Protein AF-A0A7X6TX14-F1 (afdb_monomer_lite)

pLDDT: mean 94.02, std 5.96, range [60.03, 98.06]

Sequence (61 aa):
MKEIEVKVLDIDKAAVIGKLEKMG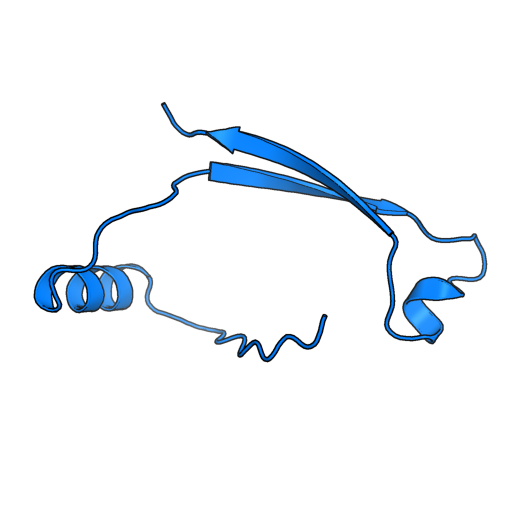CQLVKDEAQVNTIYDFPDLRLLKKKGYARIREVRDHL

Radius of gyration: 16.53 Å; chains: 1; bounding box: 35×28×38 Å

Structure (mmCIF, N/CA/C/O backbone):
data_AF-A0A7X6TX14-F1
#
_entry.id   AF-A0A7X6TX14-F1
#
loop_
_atom_site.group_PDB
_atom_site.id
_atom_site.type_symbol
_atom_site.label_atom_id
_atom_site.label_alt_id
_atom_site.label_comp_id
_atom_site.label_asym_id
_atom_site.label_entity_id
_atom_site.label_seq_id
_atom_site.pdbx_PDB_ins_code
_atom_site.Cartn_x
_atom_site.Cartn_y
_atom_site.Cartn_z
_atom_site.occupancy
_atom_site.B_iso_or_equiv
_atom_site.auth_seq_id
_atom_site.auth_comp_id
_atom_site.auth_asym_id
_atom_site.auth_atom_id
_atom_site.pdbx_PDB_model_num
ATOM 1 N N . MET A 1 1 ? 6.064 -19.458 1.322 1.00 71.31 1 MET A N 1
ATOM 2 C CA . MET A 1 1 ? 4.993 -18.641 1.927 1.00 71.31 1 MET A CA 1
ATOM 3 C C . MET A 1 1 ? 3.908 -18.454 0.877 1.00 71.31 1 MET A C 1
ATOM 5 O O . MET A 1 1 ? 4.253 -18.134 -0.252 1.00 71.31 1 MET A O 1
ATOM 9 N N . LYS A 1 2 ? 2.647 -18.756 1.196 1.00 86.56 2 LYS A N 1
ATOM 10 C CA . LYS A 1 2 ? 1.495 -18.480 0.325 1.00 86.56 2 LYS A CA 1
ATOM 11 C C . LYS A 1 2 ? 0.688 -17.387 1.019 1.00 86.56 2 LYS A C 1
ATOM 13 O O . LYS A 1 2 ? 0.323 -17.573 2.173 1.00 86.56 2 LYS A O 1
ATOM 18 N N . GLU A 1 3 ? 0.474 -16.268 0.346 1.00 90.50 3 GLU A N 1
ATOM 19 C CA . GLU A 1 3 ? -0.279 -15.118 0.848 1.00 90.50 3 GLU A CA 1
ATOM 20 C C . GLU A 1 3 ? -1.490 -14.905 -0.061 1.00 90.50 3 GLU A C 1
ATOM 22 O O . GLU A 1 3 ? -1.391 -15.078 -1.278 1.00 90.50 3 GLU A O 1
ATOM 27 N N . ILE A 1 4 ? -2.634 -14.577 0.534 1.00 93.38 4 ILE A N 1
ATOM 28 C CA . ILE A 1 4 ? -3.848 -14.188 -0.181 1.00 93.38 4 ILE A CA 1
ATOM 29 C C . ILE A 1 4 ? -4.234 -12.821 0.373 1.00 93.38 4 ILE A C 1
ATOM 31 O O . ILE A 1 4 ? -4.634 -12.711 1.528 1.00 93.38 4 ILE A O 1
ATOM 35 N N . GLU A 1 5 ? -4.083 -11.789 -0.450 1.00 94.31 5 GLU A N 1
ATOM 36 C CA . GLU A 1 5 ? -4.413 -10.401 -0.120 1.00 94.31 5 GLU A CA 1
ATOM 37 C C . GLU A 1 5 ? -5.520 -9.908 -1.060 1.00 94.31 5 GLU A C 1
ATOM 39 O O . GLU A 1 5 ? -5.536 -10.241 -2.247 1.00 94.31 5 GLU A O 1
ATOM 44 N N . VAL A 1 6 ? -6.427 -9.080 -0.537 1.00 95.25 6 VAL A N 1
ATOM 45 C CA . VAL A 1 6 ? -7.411 -8.336 -1.331 1.00 95.25 6 VAL A CA 1
ATOM 46 C C . VAL A 1 6 ? -7.126 -6.846 -1.185 1.00 95.25 6 VAL A C 1
ATOM 48 O O . VAL A 1 6 ? -7.163 -6.305 -0.082 1.00 95.25 6 VAL A O 1
ATOM 51 N N . LYS A 1 7 ? -6.881 -6.171 -2.312 1.00 94.50 7 LYS A N 1
ATOM 52 C CA . LYS A 1 7 ? -6.763 -4.712 -2.364 1.00 94.50 7 LYS A CA 1
ATOM 53 C C . LYS A 1 7 ? -8.125 -4.106 -2.690 1.00 94.50 7 LYS A C 1
ATOM 55 O O . LYS A 1 7 ? -8.662 -4.348 -3.767 1.00 94.50 7 LYS A O 1
ATOM 60 N N . VAL A 1 8 ? -8.649 -3.297 -1.774 1.00 95.00 8 VAL A N 1
ATOM 61 C CA . VAL A 1 8 ? -9.876 -2.516 -1.972 1.00 95.00 8 VAL A CA 1
ATOM 62 C C . VAL A 1 8 ? -9.481 -1.071 -2.269 1.00 95.00 8 VAL A C 1
ATOM 64 O O . VAL A 1 8 ? -8.682 -0.487 -1.538 1.00 95.00 8 VAL A O 1
ATOM 67 N N . LEU A 1 9 ? -9.991 -0.522 -3.370 1.00 95.12 9 LEU A N 1
ATOM 68 C CA . LEU A 1 9 ? -9.755 0.857 -3.803 1.00 95.12 9 LEU A CA 1
ATOM 69 C C . LEU A 1 9 ? -11.001 1.708 -3.532 1.00 95.12 9 LEU A C 1
ATOM 71 O O . LEU A 1 9 ? -12.076 1.153 -3.327 1.00 95.12 9 LEU A O 1
ATOM 75 N N . ASP A 1 10 ? -10.837 3.033 -3.562 1.00 95.62 10 ASP A N 1
ATOM 76 C CA . ASP A 1 10 ? -11.932 4.007 -3.425 1.00 95.62 10 ASP A CA 1
ATOM 77 C C . ASP A 1 10 ? -12.753 3.830 -2.133 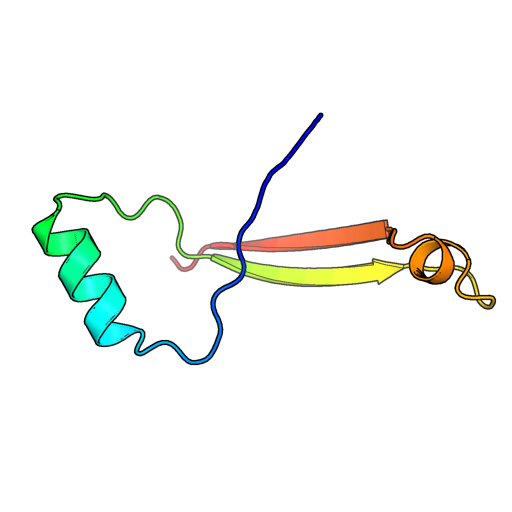1.00 95.62 10 ASP A C 1
ATOM 79 O O . ASP A 1 10 ? -13.963 3.614 -2.133 1.00 95.62 10 ASP A O 1
ATOM 83 N N . ILE A 1 11 ? -12.047 3.849 -0.999 1.00 95.75 11 ILE A N 1
ATOM 84 C CA . ILE A 1 11 ? -12.653 3.714 0.327 1.00 95.75 11 ILE A CA 1
ATOM 85 C C . ILE A 1 11 ? -12.860 5.078 0.985 1.00 95.75 11 ILE A C 1
ATOM 87 O O . ILE A 1 11 ? -12.006 5.961 0.906 1.00 95.75 11 ILE A O 1
ATOM 91 N N . ASP A 1 12 ? -13.942 5.205 1.752 1.00 97.19 12 ASP A N 1
ATOM 92 C CA . ASP A 1 12 ? -14.057 6.251 2.767 1.00 97.19 12 ASP A CA 1
ATOM 93 C C . ASP A 1 12 ? -13.294 5.812 4.026 1.00 97.19 12 ASP A C 1
ATOM 95 O O . ASP A 1 12 ? -13.738 4.940 4.784 1.00 97.19 12 ASP A O 1
ATOM 99 N N . LYS A 1 13 ? -12.126 6.424 4.247 1.00 94.06 13 LYS A N 1
ATOM 100 C CA . LYS A 1 13 ? -11.253 6.123 5.388 1.00 94.06 13 LYS A CA 1
ATOM 101 C C . LYS A 1 13 ? -11.977 6.299 6.728 1.00 94.06 13 LYS A C 1
ATOM 103 O O . LYS A 1 13 ? -11.813 5.453 7.606 1.00 94.06 13 LYS A O 1
ATOM 108 N N . ALA A 1 14 ? -12.775 7.355 6.894 1.00 96.06 14 ALA A N 1
ATOM 109 C CA . ALA A 1 14 ? -13.457 7.632 8.157 1.00 96.06 14 ALA A CA 1
ATOM 110 C C . ALA A 1 14 ? -14.537 6.579 8.442 1.00 96.06 14 ALA A C 1
ATOM 112 O O . ALA A 1 14 ? -14.622 6.056 9.555 1.00 96.06 14 ALA A O 1
ATOM 113 N N . ALA A 1 15 ? -15.306 6.196 7.418 1.00 97.50 15 ALA A N 1
ATOM 114 C CA . ALA A 1 15 ? -16.317 5.151 7.548 1.00 97.50 15 ALA A CA 1
ATOM 115 C C . ALA A 1 15 ? -15.709 3.777 7.887 1.00 97.50 15 ALA A C 1
ATOM 117 O O . ALA A 1 15 ? -16.292 3.020 8.667 1.00 97.50 15 ALA A O 1
ATOM 118 N N . VAL A 1 16 ? -14.546 3.441 7.315 1.00 96.25 16 VAL A N 1
ATOM 119 C CA . VAL A 1 16 ? -13.832 2.187 7.610 1.00 96.25 16 VAL A CA 1
ATOM 120 C C . VAL A 1 16 ? -13.318 2.174 9.048 1.00 96.25 16 VAL A C 1
ATOM 122 O O . VAL A 1 16 ? -13.583 1.210 9.766 1.00 96.25 16 VAL A O 1
ATOM 125 N N . ILE A 1 17 ? -12.652 3.243 9.491 1.00 94.62 17 ILE A N 1
ATOM 126 C CA . ILE A 1 17 ? -12.148 3.357 10.869 1.00 94.62 17 ILE A CA 1
ATOM 127 C C . ILE A 1 17 ? -13.301 3.228 11.872 1.00 94.62 17 ILE A C 1
ATOM 129 O O . ILE A 1 17 ? -13.237 2.387 12.766 1.00 94.62 17 ILE A O 1
ATOM 133 N N . GLY A 1 18 ? -14.414 3.938 11.655 1.00 97.25 18 GLY A N 1
ATOM 134 C CA . GLY A 1 18 ? -15.574 3.861 12.548 1.00 97.25 18 GLY A CA 1
ATOM 135 C C . GLY A 1 18 ? -16.230 2.472 12.616 1.00 97.25 18 GLY A C 1
ATOM 136 O O . GLY A 1 18 ? -16.852 2.132 13.622 1.00 97.25 18 GLY A O 1
ATOM 137 N N . LYS A 1 19 ? -16.105 1.634 11.574 1.00 97.25 19 LYS A N 1
ATOM 138 C CA . LYS A 1 19 ? -16.535 0.223 11.631 1.00 97.25 19 LYS A CA 1
ATOM 139 C C . LYS A 1 19 ? -15.576 -0.622 12.468 1.00 97.25 19 LYS A C 1
ATOM 141 O O . LYS A 1 19 ? -16.045 -1.414 13.280 1.00 97.25 19 LYS A O 1
ATOM 146 N N . LEU A 1 20 ? -14.268 -0.443 12.289 1.00 96.12 20 LEU A N 1
ATOM 147 C CA . LEU A 1 20 ? -13.239 -1.173 13.037 1.00 96.12 20 LEU A CA 1
ATOM 148 C C . LEU A 1 20 ? -13.338 -0.896 14.544 1.00 96.12 20 LEU A C 1
ATOM 150 O O . LEU A 1 20 ? -13.318 -1.832 15.341 1.00 96.12 20 LEU A O 1
ATOM 154 N N . GLU A 1 21 ? -13.539 0.364 14.930 1.00 95.69 21 GLU A N 1
ATOM 155 C CA . GLU A 1 21 ? -13.736 0.762 16.330 1.00 95.69 21 GLU A CA 1
ATOM 156 C C . GLU A 1 21 ? -14.975 0.098 16.946 1.00 95.69 21 GLU A C 1
ATOM 158 O O . GLU A 1 21 ? -14.902 -0.478 18.030 1.00 95.69 21 GLU A O 1
ATOM 163 N N . LYS A 1 22 ? -16.108 0.093 16.226 1.00 97.81 22 LYS A N 1
ATOM 164 C CA . LYS A 1 22 ? -17.346 -0.581 16.668 1.00 97.81 22 LYS A CA 1
ATOM 165 C C . LYS A 1 22 ? -17.185 -2.093 16.822 1.00 97.81 22 LYS A C 1
ATOM 167 O O . LYS A 1 22 ? -17.905 -2.699 17.608 1.00 97.81 22 LYS A O 1
ATOM 172 N N . MET A 1 23 ? -16.267 -2.699 16.071 1.00 98.06 23 MET A N 1
ATOM 173 C CA . MET A 1 23 ? -15.931 -4.121 16.170 1.00 98.06 23 MET A CA 1
ATOM 174 C C . MET A 1 23 ? -14.903 -4.417 17.274 1.00 98.06 23 MET A C 1
ATOM 176 O O . MET A 1 23 ? -14.558 -5.579 17.475 1.00 98.06 23 MET A O 1
ATOM 180 N N . GLY A 1 24 ? -14.411 -3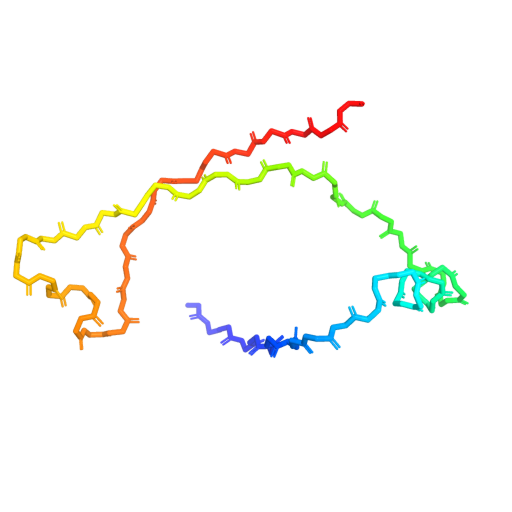.398 17.990 1.00 97.12 24 GLY A N 1
ATOM 181 C CA . GLY A 1 24 ? -13.402 -3.557 19.038 1.00 97.12 24 GLY A CA 1
ATOM 182 C C . GLY A 1 24 ? -12.006 -3.880 18.501 1.00 97.12 24 GLY A C 1
ATOM 183 O O . GLY A 1 24 ? -11.191 -4.459 19.219 1.00 97.12 24 GLY A O 1
ATOM 184 N N . CYS A 1 25 ? -11.719 -3.548 17.239 1.00 96.56 25 CYS A N 1
ATOM 185 C CA . CYS A 1 25 ? -10.386 -3.730 16.677 1.00 96.56 25 CYS A CA 1
ATOM 186 C C . CYS A 1 25 ? -9.385 -2.772 17.337 1.00 96.56 25 CYS A C 1
ATOM 188 O O . CYS A 1 25 ? -9.700 -1.619 17.622 1.00 96.56 25 CYS A O 1
ATOM 190 N N . GLN A 1 26 ? -8.155 -3.244 17.533 1.00 93.69 26 GLN A N 1
ATOM 191 C CA . GLN A 1 26 ? -7.061 -2.429 18.055 1.00 93.69 26 GLN A CA 1
ATOM 192 C C . GLN A 1 26 ? -6.214 -1.881 16.909 1.00 93.69 26 GLN A C 1
ATOM 194 O O . GLN A 1 26 ? -5.934 -2.588 15.937 1.00 93.69 26 GLN A O 1
ATOM 199 N N . LEU A 1 27 ? -5.777 -0.629 17.037 1.00 91.50 27 LEU A N 1
ATOM 200 C CA . LEU A 1 27 ? -4.770 -0.068 16.149 1.00 91.50 27 LEU A CA 1
ATOM 201 C C . LEU A 1 27 ? -3.425 -0.732 16.458 1.00 91.50 27 LEU A C 1
ATOM 203 O O . LEU A 1 27 ? -2.856 -0.521 17.524 1.00 91.50 27 LEU A O 1
ATOM 207 N N . VAL A 1 28 ? -2.937 -1.561 15.535 1.00 91.19 28 VAL A N 1
ATOM 208 C CA . VAL A 1 28 ? -1.675 -2.298 15.722 1.00 91.19 28 VAL A CA 1
ATOM 209 C C . VAL A 1 28 ? -0.477 -1.517 15.178 1.00 91.19 28 VAL A C 1
ATOM 211 O O . VAL A 1 28 ? 0.631 -1.675 15.681 1.00 91.19 28 VAL A O 1
ATOM 214 N N . LYS A 1 29 ? -0.682 -0.704 14.136 1.00 90.25 29 LYS A N 1
ATOM 215 C CA . LYS A 1 29 ? 0.373 0.026 13.419 1.00 90.25 29 LYS A CA 1
ATOM 216 C C . LYS A 1 29 ? -0.164 1.339 12.860 1.00 90.25 29 LYS A C 1
ATOM 218 O O . LYS A 1 29 ? -1.216 1.334 12.222 1.00 90.25 29 LYS A O 1
ATOM 223 N N . ASP A 1 30 ? 0.604 2.408 13.036 1.00 92.19 30 ASP A N 1
ATOM 224 C CA . ASP A 1 30 ? 0.454 3.682 12.334 1.00 92.19 30 ASP A CA 1
ATOM 225 C C . ASP A 1 30 ? 1.850 4.156 11.916 1.00 92.19 30 ASP A C 1
ATOM 227 O O . ASP A 1 30 ? 2.637 4.659 12.717 1.00 92.19 30 ASP A O 1
ATOM 231 N N . GLU A 1 31 ? 2.208 3.872 10.667 1.00 93.81 31 GLU A N 1
ATOM 232 C CA . GLU A 1 31 ? 3.574 4.023 10.174 1.00 93.81 31 GLU A CA 1
ATOM 233 C C . GLU A 1 31 ? 3.581 4.550 8.738 1.00 93.81 31 GLU A C 1
ATOM 235 O O . GLU A 1 31 ? 2.828 4.098 7.868 1.00 93.81 31 GLU A O 1
ATOM 240 N N . ALA A 1 32 ? 4.496 5.477 8.466 1.00 94.62 32 ALA A N 1
ATOM 241 C CA . ALA A 1 32 ? 4.854 5.861 7.117 1.00 94.62 32 ALA A CA 1
ATOM 242 C C . ALA A 1 32 ? 5.814 4.816 6.541 1.00 94.62 32 ALA A C 1
ATOM 244 O O . ALA A 1 32 ? 6.882 4.547 7.096 1.00 94.62 32 ALA A O 1
ATOM 245 N N . GLN A 1 33 ? 5.458 4.251 5.388 1.00 94.62 33 GLN A N 1
ATOM 246 C CA . GLN A 1 33 ? 6.317 3.328 4.652 1.00 94.62 33 GLN A CA 1
ATOM 247 C C . GLN A 1 33 ? 6.790 3.950 3.340 1.00 94.62 33 GLN A C 1
ATOM 249 O O . GLN A 1 33 ? 5.980 4.345 2.501 1.00 94.62 33 GLN A O 1
ATOM 254 N N . VAL A 1 34 ? 8.103 3.944 3.117 1.00 96.19 34 VAL A N 1
ATOM 255 C CA . VAL A 1 34 ? 8.718 4.287 1.830 1.00 96.19 34 VAL A CA 1
ATOM 256 C C . VAL A 1 34 ? 9.299 3.011 1.230 1.00 96.19 34 VAL A C 1
ATOM 258 O O . VAL A 1 34 ? 10.073 2.306 1.874 1.00 96.19 34 VAL A O 1
ATOM 261 N N . ASN A 1 35 ? 8.890 2.672 0.005 1.00 96.00 35 ASN A N 1
ATOM 262 C CA . ASN A 1 35 ? 9.377 1.483 -0.695 1.00 96.00 35 ASN A CA 1
ATOM 263 C C . ASN A 1 35 ? 10.245 1.908 -1.881 1.00 96.00 35 ASN A C 1
ATOM 265 O O . ASN A 1 35 ? 9.730 2.428 -2.870 1.00 96.00 35 ASN A O 1
ATOM 269 N N . THR A 1 36 ? 11.540 1.623 -1.803 1.00 97.19 36 THR A N 1
ATOM 270 C CA . THR A 1 36 ? 12.484 1.821 -2.904 1.00 97.19 36 THR A CA 1
ATOM 271 C C . THR A 1 36 ? 12.554 0.536 -3.714 1.00 97.19 36 THR A C 1
ATOM 273 O O . THR A 1 36 ? 12.990 -0.500 -3.206 1.00 97.19 36 THR A O 1
ATOM 276 N N . ILE A 1 37 ? 12.067 0.584 -4.953 1.00 95.50 37 ILE A N 1
ATOM 277 C CA . ILE A 1 37 ? 11.968 -0.578 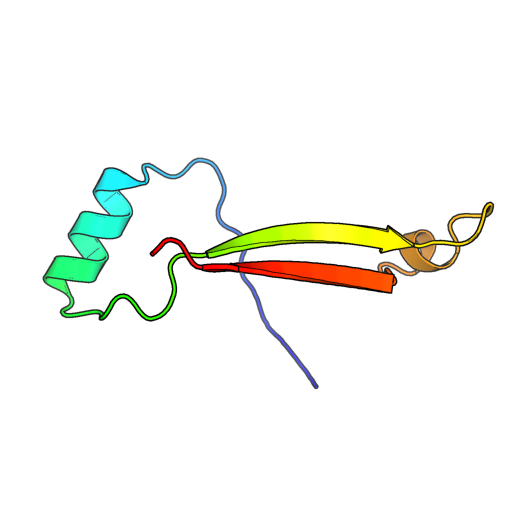-5.844 1.00 95.50 37 ILE A CA 1
ATOM 278 C C . ILE A 1 37 ? 13.246 -0.702 -6.671 1.00 95.50 37 ILE A C 1
ATOM 280 O O . ILE A 1 37 ? 13.731 0.281 -7.227 1.00 95.50 37 ILE A O 1
ATOM 284 N N . TYR A 1 38 ? 13.745 -1.930 -6.787 1.00 97.06 38 TYR A N 1
ATOM 285 C CA . TYR A 1 38 ? 14.892 -2.281 -7.612 1.00 97.06 38 TYR A CA 1
ATOM 286 C C . TYR A 1 38 ? 14.486 -3.322 -8.653 1.00 97.06 38 TYR A C 1
ATOM 288 O O . TYR A 1 38 ? 13.850 -4.333 -8.339 1.00 97.06 38 TYR A O 1
ATOM 296 N N . ASP A 1 39 ? 14.899 -3.084 -9.891 1.00 97.06 39 ASP A N 1
ATOM 297 C CA . ASP A 1 39 ? 14.823 -4.038 -10.992 1.00 97.06 39 ASP A CA 1
ATOM 298 C C . ASP A 1 39 ? 16.058 -3.853 -11.886 1.00 97.06 39 ASP A C 1
ATOM 300 O O . ASP A 1 39 ? 16.822 -2.894 -11.750 1.00 97.06 39 ASP A O 1
ATOM 304 N N . PHE A 1 40 ? 16.272 -4.792 -12.794 1.00 96.69 40 PHE A N 1
ATOM 305 C CA . PHE A 1 40 ? 17.292 -4.697 -13.827 1.00 96.69 40 PHE A CA 1
ATOM 306 C C . PHE A 1 40 ? 16.842 -3.718 -14.924 1.00 96.69 40 PHE A C 1
ATOM 308 O O . PHE A 1 40 ? 15.638 -3.510 -15.096 1.00 96.69 40 PHE A O 1
ATOM 315 N N . PRO A 1 41 ? 17.766 -3.175 -15.742 1.00 97.06 41 PRO A N 1
ATOM 316 C CA . PRO A 1 41 ? 17.404 -2.296 -16.858 1.00 97.06 41 PRO A CA 1
ATOM 317 C C . PRO A 1 41 ? 16.392 -2.913 -17.839 1.00 97.06 41 PRO A C 1
ATOM 319 O O . PRO A 1 41 ? 15.641 -2.198 -18.492 1.00 97.06 41 PRO A O 1
ATOM 322 N N . ASP A 1 42 ? 16.349 -4.246 -17.930 1.00 97.12 42 ASP A N 1
ATOM 323 C CA . ASP A 1 42 ? 15.412 -4.991 -18.774 1.00 97.12 42 ASP A CA 1
ATOM 324 C C . ASP A 1 42 ? 14.069 -5.324 -18.096 1.00 97.12 42 ASP A C 1
ATOM 326 O O . ASP A 1 42 ? 13.234 -6.001 -18.709 1.00 97.12 42 ASP A O 1
ATOM 330 N N . LEU A 1 43 ? 13.846 -4.858 -16.863 1.00 96.31 43 LEU A N 1
ATOM 331 C CA . LEU A 1 43 ? 12.632 -5.054 -16.063 1.00 96.31 43 LEU A CA 1
ATOM 332 C C . LEU A 1 43 ? 12.251 -6.531 -15.866 1.00 96.31 43 LEU A C 1
ATOM 334 O O . LEU A 1 43 ? 11.069 -6.897 -15.852 1.00 96.31 43 LEU A O 1
ATOM 338 N N . ARG A 1 44 ? 13.241 -7.430 -15.806 1.00 96.94 44 ARG A N 1
ATOM 339 C CA . ARG A 1 44 ? 12.992 -8.881 -15.762 1.00 96.94 44 ARG A CA 1
ATOM 340 C C . ARG A 1 44 ? 12.214 -9.341 -14.531 1.00 96.94 44 ARG A C 1
ATOM 342 O O . ARG A 1 44 ? 11.546 -10.373 -14.627 1.00 96.94 44 ARG A O 1
ATOM 349 N N . LEU A 1 45 ? 12.302 -8.642 -13.394 1.00 96.31 45 LEU A N 1
ATOM 350 C CA . LEU A 1 45 ? 11.533 -9.012 -12.204 1.00 96.31 45 LEU A CA 1
ATOM 351 C C . LEU A 1 45 ? 10.067 -8.650 -12.414 1.00 96.31 45 LEU A C 1
ATOM 353 O O . LEU A 1 45 ? 9.206 -9.528 -12.313 1.00 96.31 45 LEU A O 1
ATOM 357 N N . LEU A 1 46 ? 9.799 -7.408 -12.822 1.00 94.69 46 LEU A N 1
ATOM 358 C CA . LEU A 1 46 ? 8.447 -6.925 -13.075 1.00 94.69 46 LEU A CA 1
ATOM 359 C C . LEU A 1 46 ? 7.733 -7.755 -14.147 1.00 94.69 46 LEU A C 1
ATOM 361 O O . LEU A 1 46 ? 6.581 -8.149 -13.963 1.00 94.69 46 LEU A O 1
ATOM 365 N N . LYS A 1 47 ? 8.433 -8.113 -15.232 1.00 96.56 47 LYS A N 1
ATOM 366 C CA . LYS A 1 47 ? 7.910 -8.997 -16.293 1.00 96.56 47 LYS A CA 1
ATOM 367 C C . LYS A 1 47 ? 7.464 -10.365 -15.771 1.00 96.56 47 LYS A C 1
ATOM 369 O O . LYS A 1 47 ? 6.556 -10.971 -16.334 1.00 96.56 47 LYS A O 1
ATOM 374 N N . LYS A 1 48 ? 8.072 -10.847 -14.685 1.00 96.50 48 LYS A N 1
ATOM 375 C CA . LYS A 1 48 ? 7.710 -12.095 -13.996 1.00 96.50 48 LYS A CA 1
ATOM 376 C C . LYS A 1 48 ? 6.740 -11.874 -12.832 1.00 96.50 48 LYS A C 1
ATOM 378 O O . LYS A 1 48 ? 6.566 -12.773 -12.015 1.00 96.50 48 LYS A O 1
ATOM 383 N N . LYS A 1 49 ? 6.101 -10.700 -12.760 1.00 92.44 49 LYS A N 1
ATOM 384 C CA . LYS A 1 49 ? 5.211 -10.281 -11.665 1.00 92.44 49 LYS A CA 1
ATOM 385 C C . LYS A 1 49 ? 5.904 -10.288 -10.295 1.00 92.44 49 LYS A C 1
ATOM 387 O O . LYS A 1 49 ? 5.258 -10.501 -9.274 1.00 92.44 49 LYS A O 1
ATOM 392 N N . GLY A 1 50 ? 7.218 -10.075 -10.277 1.00 91.56 50 GLY A N 1
ATOM 393 C CA . GLY A 1 50 ? 8.022 -9.924 -9.069 1.00 91.56 50 GLY A CA 1
ATOM 394 C C . GLY A 1 50 ? 8.638 -8.532 -8.984 1.00 91.56 50 GLY A C 1
ATOM 395 O O . GLY A 1 50 ? 8.610 -7.763 -9.937 1.00 91.56 50 GLY A O 1
ATOM 396 N N . TYR A 1 51 ? 9.206 -8.203 -7.833 1.00 93.94 51 TYR A N 1
ATOM 397 C CA . TYR A 1 51 ? 10.020 -7.005 -7.642 1.00 93.94 51 TYR A CA 1
ATOM 398 C C . TYR A 1 51 ? 10.904 -7.199 -6.411 1.00 93.94 51 TYR A C 1
A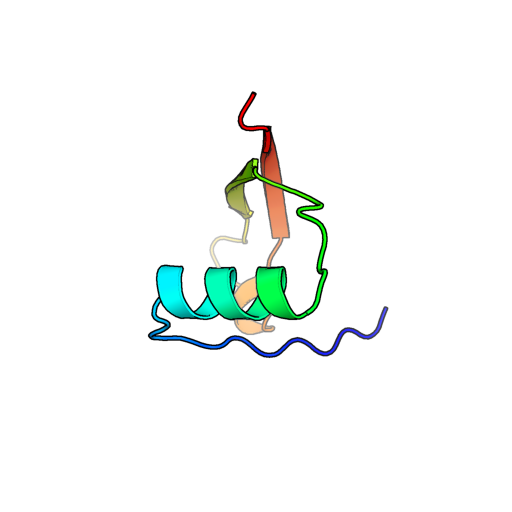TOM 400 O O . TYR A 1 51 ? 10.535 -7.926 -5.485 1.00 93.94 51 TYR A O 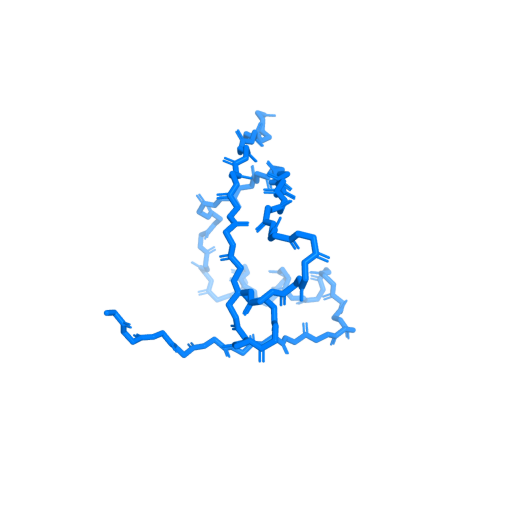1
ATOM 408 N N . ALA A 1 52 ? 12.065 -6.551 -6.395 1.00 95.44 52 ALA A N 1
ATOM 409 C CA . ALA A 1 52 ? 12.862 -6.399 -5.186 1.00 95.44 52 ALA A CA 1
ATOM 410 C C . ALA A 1 52 ? 12.608 -5.004 -4.607 1.00 95.44 52 ALA A C 1
ATOM 412 O O . ALA A 1 52 ? 12.421 -4.040 -5.351 1.00 95.44 52 ALA A O 1
ATOM 413 N N . ARG A 1 53 ? 12.585 -4.880 -3.279 1.00 96.12 53 ARG A N 1
ATOM 414 C CA . ARG A 1 53 ? 12.477 -3.575 -2.622 1.00 96.12 53 ARG A CA 1
ATOM 415 C C . ARG A 1 53 ? 13.281 -3.509 -1.336 1.00 96.12 53 ARG A C 1
ATOM 417 O O . ARG A 1 53 ? 13.391 -4.509 -0.629 1.00 96.12 53 ARG A O 1
ATOM 424 N N . ILE A 1 54 ? 13.732 -2.305 -1.009 1.00 97.56 54 ILE A N 1
ATOM 425 C CA . ILE A 1 54 ? 14.074 -1.908 0.358 1.00 97.56 54 ILE A CA 1
ATOM 426 C C . ILE A 1 54 ? 12.876 -1.124 0.894 1.00 97.56 54 ILE A C 1
ATOM 428 O O . ILE A 1 54 ? 12.361 -0.237 0.213 1.00 97.56 54 ILE A O 1
ATOM 432 N N . ARG A 1 55 ? 12.396 -1.489 2.085 1.00 97.19 55 ARG A N 1
ATOM 433 C CA . ARG A 1 55 ? 11.313 -0.781 2.771 1.00 97.19 55 ARG A CA 1
ATOM 434 C C . ARG A 1 55 ? 11.878 -0.064 3.985 1.00 97.19 55 ARG A C 1
ATOM 436 O O . ARG A 1 55 ? 12.373 -0.716 4.899 1.00 97.19 55 ARG A O 1
ATOM 443 N N . GLU A 1 56 ? 11.738 1.251 3.997 1.00 97.25 56 GLU A N 1
ATOM 444 C CA . GLU A 1 56 ? 11.950 2.079 5.177 1.00 97.25 56 GLU A CA 1
ATOM 445 C C . GLU A 1 56 ? 10.603 2.291 5.870 1.00 97.25 56 GLU A C 1
ATOM 447 O O . GLU A 1 56 ? 9.609 2.621 5.217 1.00 97.25 56 GLU A O 1
ATOM 452 N N . VAL A 1 57 ? 10.569 2.079 7.183 1.00 95.56 57 VAL A N 1
ATOM 453 C CA . VAL A 1 57 ? 9.379 2.255 8.022 1.00 95.56 57 VAL A CA 1
ATOM 454 C C . VAL A 1 57 ? 9.691 3.327 9.056 1.00 95.56 57 VAL A C 1
ATOM 456 O O . VAL A 1 57 ? 10.759 3.292 9.669 1.00 95.56 57 VAL A O 1
ATOM 459 N N . ARG A 1 58 ? 8.790 4.296 9.214 1.00 95.44 58 ARG A N 1
ATOM 460 C CA . ARG A 1 58 ? 8.875 5.354 10.223 1.00 95.44 58 ARG A CA 1
ATOM 461 C C . ARG A 1 58 ? 7.557 5.401 10.973 1.00 95.44 58 ARG A C 1
ATOM 463 O O . ARG A 1 58 ? 6.534 5.725 10.373 1.00 95.44 58 ARG A O 1
ATOM 470 N N . ASP A 1 59 ? 7.595 5.080 12.255 1.00 91.94 59 ASP A N 1
ATOM 471 C CA . ASP A 1 59 ? 6.410 5.150 13.100 1.00 91.94 59 ASP A CA 1
ATOM 472 C C . ASP A 1 59 ? 5.984 6.608 13.281 1.00 91.94 59 ASP A C 1
ATOM 474 O O . ASP A 1 59 ? 6.818 7.516 13.384 1.00 91.94 59 ASP A O 1
ATOM 478 N N . HIS A 1 60 ? 4.675 6.831 13.300 1.00 82.75 60 HIS A N 1
ATOM 479 C CA . HIS A 1 60 ? 4.122 8.093 13.755 1.00 82.75 60 HIS A CA 1
ATOM 480 C C . HIS A 1 60 ? 4.119 8.062 15.293 1.00 82.75 60 HIS A C 1
ATOM 482 O O . HIS A 1 60 ? 3.356 7.307 15.891 1.00 82.75 60 HIS A O 1
ATOM 488 N N . LEU A 1 61 ? 5.048 8.805 15.913 1.00 60.03 61 LEU A N 1
ATOM 489 C CA . LEU A 1 61 ? 5.095 9.020 17.368 1.00 60.03 61 LEU A CA 1
ATOM 490 C C . LEU A 1 61 ? 3.918 9.875 17.847 1.00 60.03 61 LEU A C 1
ATOM 492 O O . LEU A 1 61 ? 3.587 10.854 17.137 1.00 60.03 61 LEU A O 1
#

Secondary structure (DSSP, 8-state):
---------S--HHHHHHHHHHTT------EEEEEEEE--TT-HHHHTT--EEEEEEEE--

Foldseek 3Di:
DDDDDDDDPDDDPVVVVVVCVVVVHDDPADKDKDKDWDDDPVRVQVVVVHTDTDIDIGGDD